Protein AF-A0A2D5TJG3-F1 (afdb_monomer)

Radius of gyration: 12.82 Å; Cα contacts (8 Å, |Δi|>4): 130; chains: 1; bounding box: 39×27×25 Å

Sequence (102 aa):
MFGSLDQTGNAICAGDKDVTISARTGYNAAHNPRSKFWKIQERIIDFTFKPLDGEGHCKQAWEADKYEHFYDAGWSRIPMAVIVLVGCLAIGFLLRVLKPFY

Secondary structure (DSSP, 8-state):
--HHHHHHHHHHTTS-SSS-HHHHHHHHHHH-TT-HHHHHHHHHHHHHHHHHH-S-HHHHHHHHTTTS-----GGGHHHHHHHHHHHHHHHHHHHHHTGGG-

Solvent-accessible surface area (backbone atoms only — not comparable to full-atom values): 5465 Å² total; per-residue (Å²): 107,64,63,71,62,22,8,52,51,17,35,75,26,68,35,44,59,93,41,32,44,44,20,48,28,21,47,44,28,68,76,36,70,84,41,62,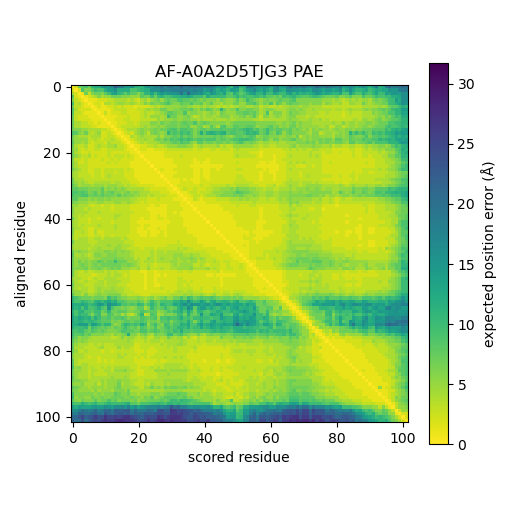66,33,49,51,52,36,52,51,50,23,62,41,41,30,93,78,68,39,82,52,44,22,49,53,40,21,65,75,50,67,87,61,80,79,62,79,44,78,84,30,48,60,65,41,49,50,51,49,51,56,51,36,51,55,50,30,49,47,58,63,68,64,47,80,79,113

Structure (mmCIF, N/CA/C/O backbone):
data_A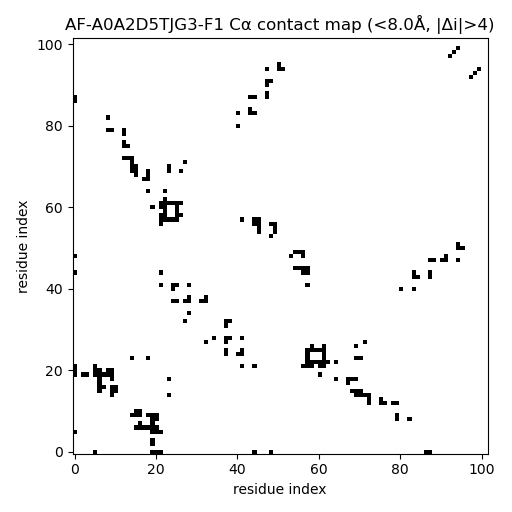F-A0A2D5TJG3-F1
#
_entry.id   AF-A0A2D5TJG3-F1
#
loop_
_atom_site.group_PDB
_atom_site.id
_atom_site.type_symbol
_atom_site.label_atom_id
_atom_site.label_alt_id
_atom_site.label_comp_id
_atom_site.label_asym_id
_atom_site.label_entity_id
_atom_site.label_seq_id
_atom_site.pdbx_PDB_ins_code
_atom_site.Cartn_x
_atom_site.Cartn_y
_atom_site.Cartn_z
_atom_site.occupancy
_atom_site.B_iso_or_equiv
_atom_site.auth_seq_id
_atom_site.auth_comp_id
_atom_site.auth_asym_id
_atom_site.auth_atom_id
_atom_site.pdbx_PDB_model_num
ATOM 1 N N . MET A 1 1 ? -7.582 -2.789 -1.892 1.00 58.94 1 MET A N 1
ATOM 2 C CA . MET A 1 1 ? -8.346 -2.078 -2.960 1.00 58.94 1 MET A CA 1
ATOM 3 C C . MET A 1 1 ? -9.281 -3.092 -3.615 1.00 58.94 1 MET A C 1
ATOM 5 O O . MET A 1 1 ? -9.150 -4.272 -3.323 1.00 58.94 1 MET A O 1
ATOM 9 N N . PHE A 1 2 ? -10.253 -2.695 -4.446 1.00 69.50 2 PHE A N 1
ATOM 10 C CA . PHE A 1 2 ? -11.026 -3.697 -5.201 1.00 69.50 2 PHE A CA 1
ATOM 11 C C . PHE A 1 2 ? -10.059 -4.497 -6.086 1.00 69.50 2 PHE A C 1
ATOM 13 O O . PHE A 1 2 ? -9.333 -3.882 -6.863 1.00 69.50 2 PHE A O 1
ATOM 20 N N . GLY A 1 3 ? -10.017 -5.827 -5.938 1.00 69.44 3 GLY A N 1
ATOM 21 C CA . GLY A 1 3 ? -8.895 -6.671 -6.382 1.00 69.44 3 GLY A CA 1
ATOM 22 C C . GLY A 1 3 ? -8.388 -6.411 -7.806 1.00 69.44 3 GLY A C 1
ATOM 23 O O . GLY A 1 3 ? -7.188 -6.254 -8.002 1.00 69.44 3 GLY A O 1
ATOM 24 N N . SER A 1 4 ? -9.284 -6.240 -8.784 1.00 74.62 4 SER A N 1
ATOM 25 C CA . SER A 1 4 ? -8.907 -5.970 -10.181 1.00 74.62 4 SER A CA 1
ATOM 26 C C . SER A 1 4 ? -8.342 -4.561 -10.419 1.00 74.62 4 SER A C 1
ATOM 28 O O . SER A 1 4 ? -7.414 -4.387 -11.211 1.00 74.62 4 SER A O 1
ATOM 30 N N . LEU A 1 5 ? -8.854 -3.542 -9.719 1.00 76.25 5 LEU A N 1
ATOM 31 C CA . LEU A 1 5 ? -8.296 -2.183 -9.751 1.00 76.25 5 LEU A CA 1
ATOM 32 C C . LEU A 1 5 ? -6.948 -2.123 -9.019 1.00 76.25 5 LEU A C 1
ATOM 34 O O . LEU A 1 5 ? -6.056 -1.389 -9.442 1.00 76.25 5 LEU A O 1
ATOM 38 N N . ASP A 1 6 ? -6.801 -2.911 -7.952 1.00 79.19 6 ASP A N 1
ATOM 39 C CA . ASP A 1 6 ? -5.557 -3.056 -7.189 1.00 79.19 6 ASP A CA 1
ATOM 40 C C . ASP A 1 6 ? -4.435 -3.641 -8.062 1.00 79.19 6 ASP A C 1
ATOM 42 O O . ASP A 1 6 ? -3.352 -3.069 -8.176 1.00 79.19 6 ASP A O 1
ATOM 46 N N . GLN A 1 7 ? -4.728 -4.746 -8.749 1.00 83.56 7 GLN A N 1
ATOM 47 C CA . GLN A 1 7 ? -3.831 -5.415 -9.696 1.00 83.56 7 GLN A CA 1
ATOM 48 C C . GLN A 1 7 ? -3.457 -4.516 -10.879 1.00 83.56 7 GLN A C 1
ATOM 50 O O . GLN A 1 7 ? -2.281 -4.372 -11.219 1.00 83.56 7 GLN A O 1
ATOM 55 N N . THR A 1 8 ? -4.444 -3.826 -11.462 1.00 83.00 8 THR A N 1
ATOM 56 C CA . THR A 1 8 ? -4.207 -2.886 -12.571 1.00 83.00 8 THR A CA 1
ATOM 57 C C . THR A 1 8 ? -3.272 -1.752 -12.145 1.00 83.00 8 THR A C 1
ATOM 59 O O . THR A 1 8 ? -2.331 -1.411 -12.864 1.00 83.00 8 THR A O 1
ATOM 62 N N . GLY A 1 9 ? -3.488 -1.186 -10.954 1.00 80.06 9 GLY A N 1
ATOM 63 C CA . GLY A 1 9 ? -2.605 -0.163 -10.401 1.00 80.06 9 GLY A CA 1
ATOM 64 C C . GLY A 1 9 ? -1.181 -0.677 -10.175 1.00 80.06 9 GLY A C 1
ATOM 65 O O . GLY A 1 9 ? -0.220 0.045 -10.456 1.00 80.06 9 GLY A O 1
ATOM 66 N N . ASN A 1 10 ? -1.030 -1.924 -9.713 1.00 81.69 10 ASN A N 1
ATOM 67 C CA . ASN A 1 10 ? 0.284 -2.523 -9.498 1.00 81.69 10 ASN A CA 1
ATOM 68 C C . ASN A 1 10 ? 1.034 -2.737 -10.818 1.00 81.69 10 ASN A C 1
ATOM 70 O O . ASN A 1 10 ? 2.202 -2.355 -10.910 1.00 81.69 10 ASN A O 1
ATOM 74 N N . ALA A 1 11 ? 0.351 -3.249 -11.847 1.00 83.69 11 ALA A N 1
ATOM 75 C CA . ALA A 1 11 ? 0.909 -3.436 -13.186 1.00 83.69 11 ALA A CA 1
ATOM 76 C C . ALA A 1 11 ? 1.414 -2.112 -13.790 1.00 83.69 11 ALA A C 1
ATOM 78 O O . ALA A 1 11 ? 2.532 -2.042 -14.302 1.00 83.69 11 ALA A O 1
ATOM 79 N N . ILE A 1 12 ? 0.636 -1.028 -13.660 1.00 82.69 12 ILE A N 1
ATOM 80 C CA . ILE A 1 12 ? 1.040 0.319 -14.109 1.00 82.69 12 ILE A CA 1
ATOM 81 C C . ILE A 1 12 ? 2.276 0.814 -13.339 1.00 82.69 12 ILE A C 1
ATOM 83 O O . ILE A 1 12 ? 3.130 1.506 -13.893 1.00 82.69 12 ILE A O 1
ATOM 87 N N . CYS A 1 13 ? 2.415 0.428 -12.070 1.00 82.94 13 CYS A N 1
ATOM 88 C CA . CYS A 1 13 ? 3.548 0.785 -11.216 1.00 82.94 13 CYS A CA 1
ATOM 89 C C . CYS A 1 13 ? 4.702 -0.230 -11.273 1.00 82.94 13 CYS A C 1
ATOM 91 O O . CYS A 1 13 ? 5.394 -0.430 -10.266 1.00 82.94 13 CYS A O 1
ATOM 93 N N . ALA A 1 14 ? 4.931 -0.869 -12.424 1.00 79.69 14 ALA A N 1
ATOM 94 C CA . ALA A 1 14 ? 6.024 -1.826 -12.627 1.00 79.69 14 ALA A CA 1
ATOM 95 C C . ALA A 1 14 ? 6.037 -2.967 -11.586 1.00 79.69 14 ALA A C 1
ATOM 97 O O . ALA A 1 14 ? 7.092 -3.391 -11.112 1.00 79.69 14 ALA A O 1
ATOM 98 N N . GLY A 1 15 ? 4.857 -3.375 -11.130 1.00 77.06 15 GLY A N 1
ATOM 99 C CA . GLY A 1 15 ? 4.649 -4.572 -10.327 1.00 77.06 15 GLY A CA 1
ATOM 100 C C . GLY A 1 15 ? 4.081 -5.702 -11.172 1.00 77.06 15 GLY A C 1
ATOM 101 O O . GLY A 1 15 ? 3.771 -5.518 -12.348 1.00 77.06 15 GLY A O 1
ATOM 102 N N . ASP A 1 16 ? 3.938 -6.868 -10.554 1.00 79.12 16 ASP A N 1
ATOM 103 C CA . ASP A 1 16 ? 3.251 -7.989 -11.180 1.00 79.12 16 ASP A CA 1
ATOM 104 C C . ASP A 1 16 ? 1.747 -7.687 -11.313 1.00 79.12 16 ASP A C 1
ATOM 106 O O . ASP A 1 16 ? 1.132 -7.131 -10.400 1.00 79.12 16 ASP A O 1
ATOM 110 N N . LYS A 1 17 ? 1.163 -8.033 -12.460 1.00 80.88 17 LYS A N 1
ATOM 111 C CA . LYS A 1 17 ? -0.265 -7.845 -12.745 1.00 80.88 17 LYS A CA 1
ATOM 112 C C . LYS A 1 17 ? -1.152 -8.784 -11.928 1.00 80.88 17 LYS A C 1
ATOM 114 O O . LYS A 1 17 ? -2.316 -8.459 -11.727 1.00 80.88 17 LYS A O 1
ATOM 119 N N . ASP A 1 18 ? -0.611 -9.909 -11.470 1.00 81.12 18 ASP A N 1
ATOM 120 C CA . ASP A 1 18 ? -1.357 -10.893 -10.686 1.00 81.12 18 ASP A CA 1
ATOM 121 C C . ASP A 1 18 ? -1.305 -10.544 -9.182 1.00 81.12 18 ASP A C 1
ATOM 123 O O . ASP A 1 18 ? -2.134 -10.993 -8.392 1.00 81.12 18 ASP A O 1
ATOM 127 N N . VAL A 1 19 ? -0.425 -9.605 -8.806 1.00 82.31 19 VAL A N 1
ATOM 128 C CA . VAL A 1 19 ? -0.241 -9.105 -7.440 1.00 82.31 19 VAL A CA 1
ATOM 129 C C . VAL A 1 19 ? -0.943 -7.764 -7.232 1.00 82.31 19 VAL A C 1
ATOM 131 O O . VAL A 1 19 ? -0.793 -6.818 -8.007 1.00 82.31 19 VAL A O 1
ATOM 134 N N . THR A 1 20 ? -1.663 -7.635 -6.122 1.00 89.44 20 THR A N 1
ATOM 135 C CA . THR A 1 20 ? -2.294 -6.373 -5.705 1.00 89.44 20 THR A CA 1
ATOM 136 C C . THR A 1 20 ? -1.270 -5.364 -5.146 1.00 89.44 20 THR A C 1
ATOM 138 O O . THR A 1 20 ? -0.243 -5.745 -4.574 1.00 89.44 20 THR A O 1
ATOM 141 N N . ILE A 1 21 ? -1.537 -4.049 -5.237 1.00 89.50 21 ILE A N 1
ATOM 142 C CA . ILE A 1 21 ? -0.712 -3.029 -4.554 1.00 89.50 21 ILE A CA 1
ATOM 143 C C . ILE A 1 21 ? -0.714 -3.284 -3.044 1.00 89.50 21 ILE A C 1
ATOM 145 O O . ILE A 1 21 ? 0.316 -3.106 -2.390 1.00 89.50 21 ILE A O 1
ATOM 149 N N . SER A 1 22 ? -1.847 -3.705 -2.482 1.00 91.69 22 SER A N 1
ATOM 150 C CA . SER A 1 22 ? -1.982 -4.042 -1.062 1.00 91.69 22 SER A CA 1
ATOM 151 C C . SER A 1 22 ? -1.077 -5.214 -0.649 1.00 91.69 22 SER A C 1
ATOM 153 O O . SER A 1 22 ? -0.309 -5.053 0.304 1.00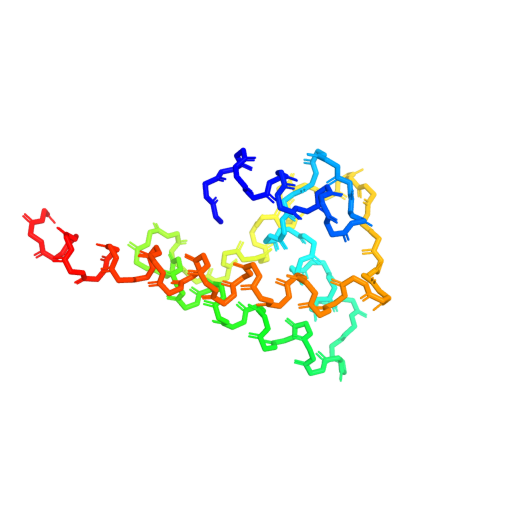 91.69 22 SER A O 1
ATOM 155 N N . ALA A 1 23 ? -1.043 -6.322 -1.400 1.00 90.00 23 ALA A N 1
ATOM 156 C CA . ALA A 1 23 ? -0.124 -7.437 -1.142 1.00 90.00 23 ALA A CA 1
ATOM 157 C C . ALA A 1 23 ? 1.349 -7.029 -1.318 1.00 90.00 23 ALA A C 1
ATOM 159 O O . ALA A 1 23 ? 2.184 -7.293 -0.449 1.00 90.00 23 ALA A O 1
ATOM 160 N N . ARG A 1 24 ? 1.682 -6.287 -2.384 1.00 90.56 24 ARG A N 1
ATOM 161 C CA . ARG A 1 24 ? 3.043 -5.754 -2.587 1.00 90.56 24 ARG A CA 1
ATOM 162 C C . ARG A 1 24 ? 3.479 -4.824 -1.460 1.00 90.56 24 ARG A C 1
ATOM 164 O O . ARG A 1 24 ? 4.644 -4.853 -1.053 1.00 90.56 24 ARG A O 1
ATOM 171 N N . THR A 1 25 ? 2.561 -4.002 -0.959 1.00 92.38 25 THR A N 1
ATOM 172 C CA . THR A 1 25 ? 2.806 -3.097 0.166 1.00 92.38 25 THR A CA 1
ATOM 173 C C . THR A 1 25 ? 3.039 -3.887 1.446 1.00 92.38 25 THR A C 1
ATOM 175 O O . THR A 1 25 ? 4.021 -3.609 2.131 1.00 92.38 25 THR A O 1
ATOM 178 N N . GLY A 1 26 ? 2.213 -4.899 1.729 1.00 92.19 26 GLY A N 1
ATOM 179 C CA . GLY A 1 26 ? 2.373 -5.787 2.884 1.00 92.19 26 GLY A CA 1
ATOM 180 C C . GLY A 1 26 ? 3.710 -6.527 2.874 1.00 92.19 26 GLY A C 1
ATOM 181 O O . GLY A 1 26 ? 4.461 -6.456 3.849 1.00 92.19 26 GLY A O 1
ATOM 182 N N . TYR A 1 27 ? 4.069 -7.138 1.740 1.00 92.06 27 TYR A N 1
ATOM 183 C CA . TYR A 1 27 ? 5.361 -7.805 1.564 1.00 92.06 27 TYR A CA 1
ATOM 184 C C . TYR A 1 27 ? 6.529 -6.856 1.855 1.00 92.06 27 TYR A C 1
ATOM 186 O O . TYR A 1 27 ? 7.407 -7.167 2.663 1.00 92.06 27 TYR A O 1
ATOM 194 N N . ASN A 1 28 ? 6.537 -5.675 1.230 1.00 91.00 28 ASN A N 1
ATOM 195 C CA . ASN A 1 28 ? 7.643 -4.732 1.370 1.00 91.00 28 ASN A CA 1
ATOM 196 C C . ASN A 1 28 ? 7.685 -4.058 2.748 1.00 91.00 28 ASN A C 1
ATOM 198 O O . ASN A 1 28 ? 8.773 -3.776 3.247 1.00 91.00 28 ASN A O 1
ATOM 202 N N . ALA A 1 29 ? 6.541 -3.806 3.383 1.00 92.38 29 ALA A N 1
ATOM 203 C CA . ALA A 1 29 ? 6.481 -3.278 4.743 1.00 92.38 29 ALA A CA 1
ATOM 204 C C . ALA A 1 29 ? 7.017 -4.285 5.775 1.00 92.38 29 ALA A C 1
ATOM 206 O O . ALA A 1 29 ? 7.666 -3.872 6.742 1.00 92.38 29 ALA A O 1
ATOM 207 N N . ALA A 1 30 ? 6.795 -5.585 5.547 1.00 91.00 30 ALA A N 1
ATOM 208 C CA . ALA A 1 30 ? 7.313 -6.665 6.382 1.00 91.00 30 ALA A CA 1
ATOM 209 C C . ALA A 1 30 ? 8.813 -6.934 6.151 1.00 91.00 30 ALA A C 1
ATOM 211 O O . ALA A 1 30 ? 9.571 -7.024 7.115 1.00 91.00 30 ALA A O 1
ATOM 212 N N . HIS A 1 31 ? 9.258 -7.014 4.892 1.00 89.19 31 HIS A N 1
ATOM 213 C CA . HIS A 1 31 ? 10.646 -7.359 4.543 1.00 89.19 31 HIS A CA 1
ATOM 214 C C . HIS A 1 31 ? 11.611 -6.171 4.601 1.00 89.19 31 HIS A C 1
ATOM 216 O O . HIS A 1 31 ? 12.804 -6.352 4.834 1.00 89.19 31 HIS A O 1
ATOM 222 N N . ASN A 1 32 ? 11.107 -4.944 4.442 1.00 88.25 32 ASN A N 1
ATOM 223 C CA . ASN A 1 32 ? 11.888 -3.714 4.554 1.00 88.25 32 ASN A CA 1
ATOM 224 C C . ASN A 1 32 ? 11.339 -2.822 5.682 1.00 88.25 32 ASN A C 1
ATOM 226 O O . ASN A 1 32 ? 10.908 -1.695 5.417 1.00 88.25 32 ASN A O 1
ATOM 230 N N . PRO A 1 33 ? 11.397 -3.251 6.960 1.00 84.56 33 PRO A N 1
ATOM 231 C CA . PRO A 1 33 ? 10.743 -2.550 8.074 1.00 84.56 33 PRO A CA 1
ATOM 232 C C . PRO A 1 33 ? 11.302 -1.140 8.330 1.00 84.56 33 PRO A C 1
ATOM 234 O O . PRO A 1 33 ? 10.645 -0.307 8.953 1.00 84.56 33 PRO A O 1
ATOM 237 N N . ARG A 1 34 ? 12.510 -0.842 7.829 1.00 89.88 34 ARG A N 1
ATOM 238 C CA . ARG A 1 34 ? 13.128 0.496 7.892 1.00 89.88 34 ARG A CA 1
ATOM 239 C C . ARG A 1 34 ? 12.611 1.453 6.811 1.00 89.88 34 ARG A C 1
ATOM 241 O O . ARG A 1 34 ? 12.850 2.658 6.902 1.00 89.88 34 ARG A O 1
ATOM 248 N N . SER A 1 35 ? 11.915 0.951 5.790 1.00 90.25 35 SER A N 1
ATOM 249 C CA . SER A 1 35 ? 11.368 1.778 4.718 1.00 90.25 35 SER A CA 1
ATOM 250 C C . SER A 1 35 ? 10.128 2.523 5.199 1.00 90.25 35 SER A C 1
ATOM 252 O O . SER A 1 35 ? 9.021 1.984 5.252 1.00 90.25 35 SER A O 1
ATOM 254 N N . LYS A 1 36 ? 10.308 3.810 5.509 1.00 92.25 36 LYS A N 1
ATOM 255 C CA . LYS A 1 36 ? 9.198 4.702 5.875 1.00 92.25 36 LYS A CA 1
ATOM 256 C C . LYS A 1 36 ? 8.134 4.763 4.783 1.00 92.25 36 LYS A C 1
ATOM 258 O O . LYS A 1 36 ? 6.958 4.829 5.108 1.00 92.25 36 LYS A O 1
ATOM 263 N N . PHE A 1 37 ? 8.542 4.699 3.515 1.00 91.56 37 PHE A N 1
ATOM 264 C CA . PHE A 1 37 ? 7.630 4.692 2.376 1.00 91.56 37 PHE A CA 1
ATOM 265 C C . PHE A 1 37 ? 6.611 3.553 2.491 1.00 91.56 37 PHE A C 1
ATOM 267 O O . PHE A 1 37 ? 5.415 3.811 2.578 1.00 91.56 37 PHE A O 1
ATOM 274 N N . TRP A 1 38 ? 7.081 2.308 2.595 1.00 92.19 38 TRP A N 1
ATOM 275 C CA . TRP A 1 38 ? 6.201 1.140 2.647 1.00 92.19 38 TRP A CA 1
ATOM 276 C C . TRP A 1 38 ? 5.320 1.136 3.898 1.00 92.19 38 TRP A C 1
ATOM 278 O O . TRP A 1 38 ? 4.131 0.861 3.795 1.00 92.19 38 TRP A O 1
ATOM 288 N N . LYS A 1 39 ? 5.855 1.550 5.056 1.00 94.50 39 LYS A N 1
ATOM 289 C CA . LYS A 1 39 ? 5.067 1.671 6.297 1.00 94.50 39 LYS A CA 1
ATOM 290 C C . LYS A 1 39 ? 4.002 2.770 6.235 1.00 94.50 39 LYS A C 1
ATOM 292 O O . LYS A 1 39 ? 2.948 2.621 6.846 1.00 94.50 39 LYS A O 1
ATOM 297 N N . ILE A 1 40 ? 4.264 3.882 5.545 1.00 94.81 40 ILE A N 1
ATOM 298 C CA . ILE A 1 40 ? 3.269 4.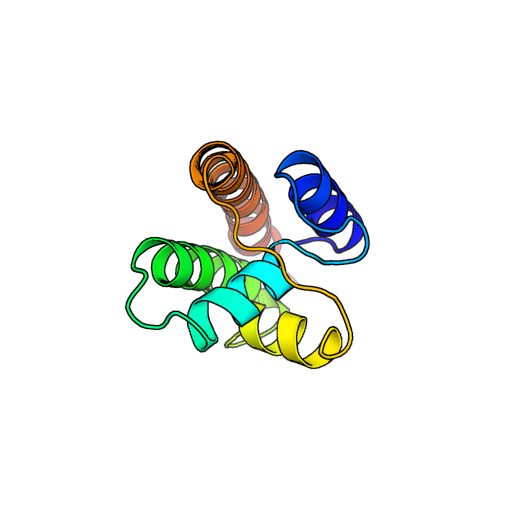948 5.354 1.00 94.81 40 ILE A CA 1
ATOM 299 C C . ILE A 1 40 ? 2.150 4.449 4.440 1.00 94.81 40 ILE A C 1
ATOM 301 O O . ILE A 1 40 ? 0.983 4.572 4.802 1.00 94.81 40 ILE A O 1
ATOM 305 N N . GLN A 1 41 ? 2.503 3.835 3.310 1.00 93.88 41 GLN A N 1
ATOM 306 C CA . GLN A 1 41 ? 1.530 3.275 2.372 1.00 93.88 41 GLN A CA 1
ATOM 307 C C . GLN A 1 41 ? 0.667 2.193 3.034 1.00 93.88 41 GLN A C 1
ATOM 309 O O . GLN A 1 41 ? -0.555 2.254 2.937 1.00 93.88 41 GLN A O 1
ATOM 314 N N . GLU A 1 42 ? 1.290 1.273 3.778 1.00 94.81 42 GLU A N 1
ATOM 315 C CA . GLU A 1 42 ? 0.606 0.228 4.552 1.00 94.81 42 GLU A CA 1
ATOM 316 C C . GLU A 1 42 ? -0.424 0.838 5.506 1.00 94.81 42 GLU A C 1
ATOM 318 O O . GLU A 1 42 ? -1.590 0.463 5.476 1.00 94.81 42 GLU A O 1
ATOM 323 N N . ARG A 1 43 ? -0.037 1.853 6.291 1.00 94.69 43 ARG A N 1
ATOM 324 C CA . ARG A 1 43 ? -0.956 2.528 7.223 1.00 94.69 43 ARG A CA 1
ATOM 325 C C . ARG A 1 43 ? -2.125 3.210 6.522 1.00 94.69 43 ARG A C 1
ATOM 327 O O . ARG A 1 43 ? -3.234 3.173 7.048 1.00 94.69 43 ARG A O 1
ATOM 334 N N . ILE A 1 44 ? -1.888 3.858 5.381 1.00 94.44 44 ILE A N 1
ATOM 335 C CA . ILE A 1 44 ? -2.943 4.536 4.614 1.00 94.44 44 ILE A CA 1
ATOM 336 C C . ILE A 1 44 ? -3.956 3.511 4.101 1.00 94.44 44 ILE A C 1
ATOM 338 O O . ILE A 1 44 ? -5.163 3.699 4.273 1.00 94.44 44 ILE A O 1
ATOM 342 N N . ILE A 1 45 ? -3.471 2.423 3.502 1.00 93.88 45 ILE A N 1
ATOM 343 C CA . ILE A 1 45 ? -4.325 1.370 2.950 1.00 93.88 45 ILE A CA 1
ATOM 344 C C . ILE A 1 45 ? -5.073 0.663 4.088 1.00 93.88 45 ILE A C 1
ATOM 346 O O . ILE A 1 45 ? -6.300 0.592 4.051 1.00 93.88 45 ILE A O 1
ATOM 350 N N . ASP A 1 46 ? -4.376 0.238 5.142 1.00 94.38 46 ASP A N 1
ATOM 351 C CA . ASP A 1 46 ? -4.990 -0.442 6.286 1.00 94.38 46 ASP A CA 1
ATOM 352 C C . ASP A 1 46 ? -6.041 0.440 6.968 1.00 94.38 46 ASP A C 1
ATOM 354 O O . ASP A 1 46 ? -7.137 -0.027 7.267 1.00 94.38 46 ASP A O 1
ATOM 358 N N . PHE A 1 47 ? -5.771 1.736 7.163 1.00 92.75 47 PHE A N 1
ATOM 359 C CA . PHE A 1 47 ? -6.770 2.664 7.701 1.00 92.75 47 PHE A CA 1
ATOM 360 C C . PHE A 1 47 ? -7.995 2.768 6.790 1.00 92.75 47 PHE A C 1
ATOM 362 O O . PHE A 1 47 ? -9.130 2.816 7.272 1.00 92.75 47 PHE A O 1
ATOM 369 N N . THR A 1 48 ? -7.780 2.815 5.478 1.00 91.56 48 THR A N 1
ATOM 370 C CA . THR A 1 48 ? -8.856 2.937 4.493 1.00 91.56 48 THR A CA 1
ATOM 371 C C . THR A 1 48 ? -9.792 1.739 4.561 1.00 91.56 48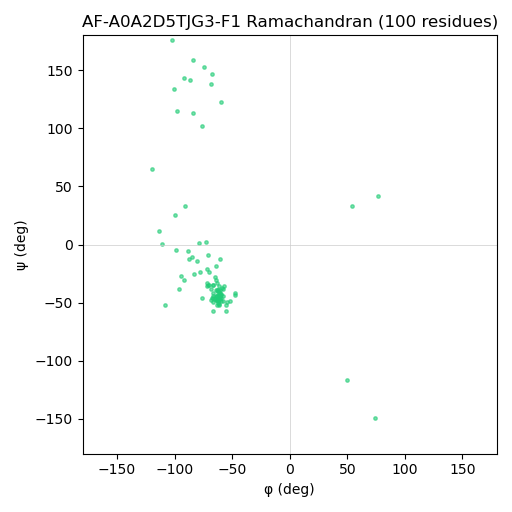 THR A C 1
ATOM 373 O O . THR A 1 48 ? -11.002 1.944 4.678 1.00 91.56 48 THR A O 1
ATOM 376 N N . PHE A 1 49 ? -9.232 0.526 4.561 1.00 90.50 49 PHE A N 1
ATOM 377 C CA . PHE A 1 49 ? -9.972 -0.738 4.524 1.00 90.50 49 PHE A CA 1
ATOM 378 C C . PHE A 1 49 ? -10.371 -1.279 5.902 1.00 90.50 49 PHE A C 1
ATOM 380 O O . PHE A 1 49 ? -11.171 -2.209 5.963 1.00 90.50 49 PHE A O 1
ATOM 387 N N . LYS A 1 50 ? -9.932 -0.659 7.007 1.00 90.88 50 LYS A N 1
ATOM 388 C CA . LYS A 1 50 ? -10.303 -1.066 8.376 1.00 90.88 50 LYS A CA 1
ATOM 389 C C . LYS A 1 50 ? -11.807 -1.315 8.599 1.00 90.88 50 LYS A C 1
ATOM 391 O O . LYS A 1 50 ? -12.136 -2.306 9.245 1.00 90.88 50 LYS A O 1
ATOM 396 N N . PRO A 1 51 ? -12.740 -0.492 8.074 1.00 87.38 51 PRO A N 1
ATOM 397 C CA . PRO A 1 51 ? -14.182 -0.737 8.219 1.00 87.38 51 PRO A CA 1
ATOM 398 C C . PRO A 1 51 ? -14.734 -1.922 7.402 1.00 87.38 51 PRO A C 1
ATOM 400 O O . PRO A 1 51 ? -15.920 -2.239 7.505 1.00 87.38 51 PRO A O 1
ATOM 403 N N . LEU A 1 52 ? -13.934 -2.511 6.512 1.00 86.06 52 LEU A N 1
ATOM 404 C CA . LEU A 1 52 ? -14.322 -3.639 5.666 1.00 86.06 52 LEU A CA 1
ATOM 405 C C . LEU A 1 52 ? -13.626 -4.928 6.110 1.00 86.06 52 LEU A C 1
ATOM 407 O O . LEU A 1 52 ? -14.314 -5.908 6.368 1.00 86.06 52 LEU A O 1
ATOM 411 N N . ASP A 1 53 ? -12.301 -4.891 6.250 1.00 86.19 53 ASP A N 1
ATOM 412 C CA . ASP A 1 53 ? -11.465 -6.091 6.409 1.00 86.19 53 ASP A CA 1
ATOM 413 C C . ASP A 1 53 ? -10.852 -6.228 7.815 1.00 86.19 53 ASP A C 1
ATOM 415 O O . ASP A 1 53 ? -10.107 -7.167 8.098 1.00 86.19 53 ASP A O 1
ATOM 419 N N . GLY A 1 54 ? -11.142 -5.288 8.722 1.00 87.00 54 GLY A N 1
ATOM 420 C CA . GLY A 1 54 ? -10.522 -5.246 10.044 1.00 87.00 54 GLY A CA 1
ATOM 421 C C . GLY A 1 54 ? -9.066 -4.771 9.994 1.00 87.00 54 GLY A C 1
ATOM 422 O O . GLY A 1 54 ? -8.697 -3.918 9.190 1.00 87.00 54 GLY A O 1
ATOM 423 N N . GLU A 1 55 ? -8.227 -5.248 10.911 1.00 90.19 55 GLU A N 1
ATOM 424 C CA . GLU A 1 55 ? -6.837 -4.785 11.008 1.00 90.19 55 GLU A CA 1
ATOM 425 C C . GLU A 1 55 ? -5.883 -5.561 10.089 1.00 90.19 55 GLU A C 1
ATOM 427 O O . GLU A 1 55 ? -5.967 -6.782 9.969 1.00 90.19 55 GLU A O 1
ATOM 432 N N . GLY A 1 56 ? -4.919 -4.853 9.489 1.00 90.62 56 GLY A N 1
ATOM 433 C CA . GLY A 1 56 ? -3.824 -5.467 8.734 1.00 90.62 56 GLY A CA 1
ATOM 434 C C . GLY A 1 56 ? -4.200 -5.962 7.336 1.00 90.62 56 GLY A C 1
ATOM 435 O O . GLY A 1 56 ? 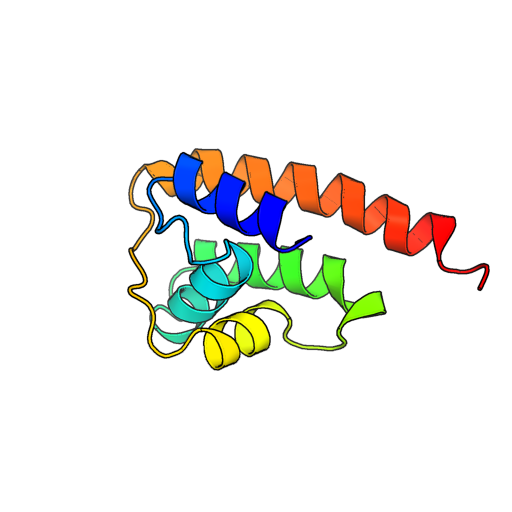-3.740 -7.028 6.935 1.00 90.62 56 GLY A O 1
ATOM 436 N N . HIS A 1 57 ? -4.999 -5.197 6.588 1.00 92.62 57 HIS A N 1
ATOM 437 C CA . HIS A 1 57 ? -5.418 -5.526 5.219 1.00 92.62 57 HIS A CA 1
ATOM 438 C C . HIS A 1 57 ? -4.233 -5.862 4.297 1.00 92.62 57 HIS A C 1
ATOM 440 O O . HIS A 1 57 ? -4.239 -6.897 3.634 1.00 92.62 57 HIS A O 1
ATOM 446 N N . CYS A 1 58 ? -3.179 -5.038 4.287 1.00 91.75 58 CYS A N 1
ATOM 447 C CA . CYS A 1 58 ? -2.000 -5.272 3.445 1.00 91.75 58 CYS A CA 1
ATOM 448 C C . CYS A 1 58 ? -1.277 -6.576 3.800 1.00 91.75 58 CYS A C 1
ATOM 450 O O . CYS A 1 58 ? -0.802 -7.291 2.918 1.00 91.75 58 CYS A O 1
ATOM 452 N N . LYS A 1 59 ? -1.191 -6.889 5.098 1.00 92.25 59 LYS A N 1
ATOM 453 C CA . LYS A 1 59 ? -0.549 -8.115 5.576 1.00 92.25 59 LYS A CA 1
ATOM 454 C C . LYS A 1 59 ? -1.358 -9.348 5.171 1.00 92.25 59 LYS A C 1
ATOM 456 O O . LYS A 1 59 ? -0.775 -10.296 4.660 1.00 92.25 59 LYS A O 1
ATOM 461 N N . GLN A 1 60 ? -2.676 -9.312 5.357 1.00 91.25 60 GLN A N 1
ATOM 462 C CA . GLN A 1 60 ? -3.569 -10.399 4.949 1.00 91.25 60 GLN A CA 1
ATOM 463 C C . GLN A 1 60 ? -3.504 -10.635 3.434 1.00 91.25 60 GLN A C 1
ATOM 465 O O . GLN A 1 60 ? -3.395 -11.778 2.998 1.00 91.25 60 GLN A O 1
ATOM 470 N N . ALA A 1 61 ? -3.497 -9.558 2.639 1.00 89.75 61 ALA A N 1
ATOM 471 C CA . ALA A 1 61 ? -3.351 -9.637 1.187 1.00 89.75 61 ALA A CA 1
ATOM 472 C C . ALA A 1 61 ? -2.022 -10.297 0.785 1.00 89.75 61 ALA A C 1
ATOM 474 O O . ALA A 1 61 ? -1.993 -11.180 -0.064 1.00 89.75 61 ALA A O 1
ATOM 475 N N . TRP A 1 62 ? -0.920 -9.930 1.444 1.00 90.69 62 TRP A N 1
ATOM 476 C CA . TRP A 1 62 ? 0.365 -10.585 1.209 1.00 90.69 62 TRP A CA 1
ATOM 477 C C . TRP A 1 62 ? 0.351 -12.075 1.595 1.00 90.69 62 TRP A C 1
ATOM 479 O O . TRP A 1 62 ? 0.849 -12.908 0.841 1.00 90.69 62 TRP A O 1
ATOM 489 N N . GLU A 1 63 ? -0.220 -12.435 2.746 1.00 89.06 63 GLU A N 1
ATOM 490 C CA . GLU A 1 63 ? -0.298 -13.835 3.185 1.00 89.06 63 GLU A CA 1
ATOM 491 C C . GLU A 1 63 ? -1.168 -14.697 2.252 1.00 89.06 63 GLU A C 1
ATOM 493 O O . GLU A 1 63 ? -0.875 -15.885 2.076 1.00 89.06 63 GLU A O 1
ATOM 498 N N . ALA A 1 64 ? -2.189 -14.104 1.625 1.00 85.44 64 ALA A N 1
ATOM 499 C CA . ALA A 1 64 ? -3.012 -14.750 0.603 1.00 85.44 64 ALA A CA 1
ATOM 500 C C . ALA A 1 64 ? -2.230 -15.015 -0.698 1.00 85.44 64 ALA A C 1
ATOM 502 O O . ALA A 1 64 ? -2.353 -16.098 -1.267 1.00 85.44 64 ALA A O 1
ATOM 503 N N . ASP A 1 65 ? -1.354 -14.087 -1.093 1.00 81.44 65 ASP A N 1
ATOM 504 C CA . ASP A 1 65 ? -0.559 -14.141 -2.330 1.00 81.44 65 ASP A CA 1
ATOM 505 C C . ASP A 1 65 ? 0.890 -14.625 -2.092 1.00 81.44 65 ASP A C 1
ATOM 507 O O . ASP A 1 65 ? 1.810 -14.306 -2.845 1.00 81.44 65 ASP A O 1
ATOM 511 N N . LYS A 1 66 ? 1.147 -15.398 -1.028 1.00 71.38 66 LYS A N 1
ATOM 512 C CA . LYS A 1 66 ? 2.513 -15.710 -0.545 1.00 71.38 66 LYS A CA 1
ATOM 513 C C . LYS A 1 66 ? 3.434 -16.452 -1.530 1.00 71.38 66 LYS A C 1
ATOM 515 O O . LYS A 1 66 ? 4.622 -16.592 -1.240 1.00 71.38 66 LYS A O 1
ATOM 520 N N . TYR A 1 67 ? 2.895 -16.979 -2.627 1.00 71.00 67 TYR A N 1
ATOM 521 C CA . TYR A 1 67 ? 3.644 -17.703 -3.659 1.00 71.00 67 TYR A CA 1
ATOM 522 C C . TYR A 1 67 ? 3.991 -16.838 -4.879 1.00 71.00 67 TYR A C 1
ATOM 524 O O . TYR A 1 67 ? 4.703 -17.313 -5.761 1.00 71.00 67 TYR A O 1
ATOM 532 N N . GLU A 1 68 ? 3.520 -15.591 -4.921 1.00 74.56 68 GLU A N 1
ATOM 533 C CA . GLU A 1 68 ? 3.747 -14.674 -6.036 1.00 74.56 68 GLU A CA 1
ATOM 534 C C . GLU A 1 68 ? 5.093 -13.936 -5.941 1.00 74.56 68 GLU A C 1
ATOM 536 O O . GLU A 1 68 ? 5.694 -13.788 -4.869 1.00 74.56 68 GLU A O 1
ATOM 541 N N . HIS A 1 69 ? 5.581 -13.441 -7.081 1.00 73.94 69 HIS A N 1
ATOM 542 C CA . HIS A 1 69 ? 6.825 -12.675 -7.147 1.00 73.94 69 HIS A CA 1
ATOM 543 C C . HIS A 1 69 ? 6.599 -11.190 -6.819 1.00 73.94 69 HIS A C 1
ATOM 545 O O . HIS A 1 69 ? 5.999 -10.428 -7.575 1.00 73.94 69 HIS A O 1
ATOM 551 N N . PHE A 1 70 ? 7.157 -10.740 -5.692 1.00 75.12 70 PHE A N 1
ATOM 552 C CA . PHE A 1 70 ? 7.047 -9.351 -5.244 1.00 75.12 70 PHE A CA 1
ATOM 553 C C . PHE A 1 70 ? 8.287 -8.524 -5.611 1.00 75.12 70 PHE A C 1
ATOM 555 O O . PHE A 1 70 ? 9.379 -8.733 -5.082 1.00 75.12 70 PHE A O 1
ATOM 562 N N . TYR A 1 71 ? 8.105 -7.526 -6.477 1.00 71.44 71 TYR A N 1
ATOM 563 C CA . TYR A 1 71 ? 9.164 -6.604 -6.905 1.00 71.44 71 TYR A CA 1
ATOM 564 C C . TYR A 1 71 ? 9.218 -5.339 -6.030 1.00 71.44 71 TYR A C 1
ATOM 566 O O . TYR A 1 71 ? 8.176 -4.787 -5.660 1.00 71.44 71 TYR A O 1
ATOM 574 N N . ASP A 1 72 ? 10.412 -4.801 -5.748 1.00 69.06 72 ASP A N 1
ATOM 575 C CA . ASP A 1 72 ? 10.535 -3.429 -5.222 1.00 69.06 72 ASP A CA 1
ATOM 576 C C . ASP A 1 72 ? 10.101 -2.431 -6.310 1.00 69.06 72 ASP A C 1
ATOM 578 O O . ASP A 1 72 ? 10.245 -2.679 -7.505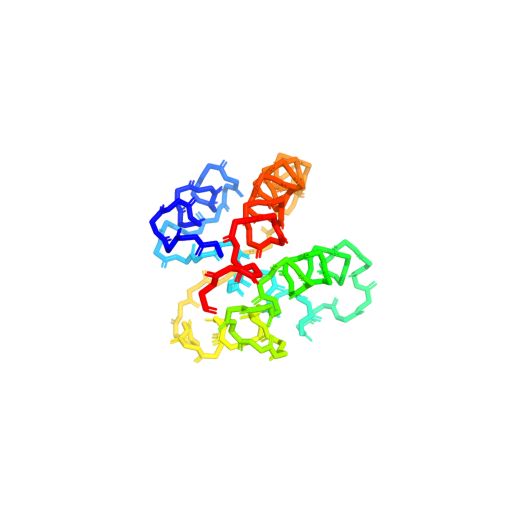 1.00 69.06 72 ASP A O 1
ATOM 582 N N . ALA A 1 73 ? 9.511 -1.314 -5.904 1.00 66.56 73 ALA A N 1
ATOM 583 C CA . ALA A 1 73 ? 8.986 -0.295 -6.805 1.00 66.56 73 ALA A CA 1
ATOM 584 C C . ALA A 1 73 ? 10.078 0.610 -7.394 1.00 66.56 73 ALA A C 1
ATOM 586 O O . ALA A 1 73 ? 9.885 1.174 -8.463 1.00 66.56 73 ALA A O 1
ATOM 587 N N . GLY A 1 74 ? 11.247 0.757 -6.760 1.00 78.75 74 GLY A N 1
ATOM 588 C CA . GLY A 1 74 ? 12.309 1.624 -7.296 1.00 78.75 74 GLY A CA 1
ATOM 589 C C . GLY A 1 74 ? 11.782 3.022 -7.677 1.00 78.75 74 GLY A C 1
ATOM 590 O O . GLY A 1 74 ? 11.280 3.749 -6.819 1.00 78.75 74 GLY A O 1
ATOM 591 N N . TRP A 1 75 ? 11.841 3.377 -8.967 1.00 76.44 75 TRP A N 1
ATOM 592 C CA . TRP A 1 75 ? 11.322 4.645 -9.511 1.00 76.44 75 TRP A CA 1
ATOM 593 C C . TRP A 1 75 ? 9.785 4.734 -9.565 1.00 76.44 75 TRP A C 1
ATOM 595 O O . TRP A 1 75 ? 9.238 5.837 -9.557 1.00 76.44 75 TRP A O 1
ATOM 605 N N . SER A 1 76 ? 9.061 3.610 -9.551 1.00 82.00 76 SER A N 1
ATOM 606 C CA . SER A 1 76 ? 7.590 3.589 -9.571 1.00 82.00 76 SER A CA 1
ATOM 607 C C . SER A 1 76 ? 6.945 3.875 -8.208 1.00 82.00 76 SER A C 1
ATOM 609 O O . SER A 1 76 ? 5.721 3.942 -8.099 1.00 82.00 76 SER A O 1
ATOM 611 N N . ARG A 1 77 ? 7.746 4.136 -7.164 1.00 85.00 77 ARG A N 1
ATOM 612 C CA . ARG A 1 77 ? 7.250 4.527 -5.832 1.00 85.00 77 ARG A CA 1
ATOM 613 C C . ARG A 1 77 ? 6.396 5.795 -5.868 1.00 85.00 77 ARG A C 1
ATOM 615 O O . ARG A 1 77 ? 5.402 5.874 -5.154 1.00 85.00 77 ARG A O 1
ATOM 622 N N . ILE A 1 78 ? 6.764 6.772 -6.699 1.00 86.25 78 ILE A N 1
ATOM 623 C CA . ILE A 1 78 ? 6.031 8.042 -6.828 1.00 86.25 78 ILE A CA 1
ATOM 624 C C . ILE A 1 78 ? 4.637 7.827 -7.445 1.00 86.25 78 ILE A C 1
ATOM 626 O O . ILE A 1 78 ? 3.658 8.167 -6.779 1.00 86.25 78 ILE A O 1
ATOM 630 N N . PRO A 1 79 ? 4.491 7.246 -8.655 1.00 87.38 79 PRO A N 1
ATOM 631 C CA . PRO A 1 79 ? 3.165 7.006 -9.226 1.00 87.38 79 PRO A CA 1
ATOM 632 C C . PRO A 1 79 ? 2.324 6.061 -8.360 1.00 87.38 79 PRO A C 1
ATOM 634 O O . PRO A 1 79 ? 1.131 6.302 -8.180 1.00 87.38 79 PRO A O 1
ATOM 637 N N . MET A 1 80 ? 2.943 5.059 -7.728 1.00 88.69 80 MET A N 1
ATOM 638 C CA . MET A 1 80 ? 2.252 4.183 -6.783 1.00 88.69 80 MET A CA 1
ATOM 639 C C . MET A 1 80 ? 1.699 4.958 -5.581 1.00 88.69 80 MET A C 1
ATOM 641 O O . MET A 1 80 ? 0.555 4.742 -5.185 1.00 88.69 80 MET A O 1
ATOM 645 N N . ALA A 1 81 ? 2.477 5.883 -5.011 1.00 89.81 81 ALA A N 1
ATOM 646 C CA . ALA A 1 81 ? 2.011 6.716 -3.907 1.00 89.81 81 ALA A CA 1
ATOM 647 C C . ALA A 1 81 ? 0.799 7.561 -4.290 1.00 89.81 81 ALA A C 1
ATOM 649 O O . ALA A 1 81 ? -0.151 7.641 -3.516 1.00 89.81 81 ALA A O 1
ATOM 650 N N . VAL A 1 82 ? 0.807 8.137 -5.494 1.00 89.69 82 VAL A N 1
ATOM 651 C CA . VAL A 1 82 ? -0.316 8.926 -6.014 1.00 89.69 82 VAL A CA 1
ATOM 652 C C . VAL A 1 82 ? -1.564 8.059 -6.177 1.00 89.69 82 VAL A C 1
ATOM 654 O O . VAL A 1 82 ? -2.626 8.442 -5.689 1.00 89.69 82 VAL A O 1
ATOM 657 N N . ILE A 1 83 ? -1.446 6.878 -6.796 1.00 90.25 83 ILE A N 1
ATOM 658 C CA . ILE A 1 83 ? -2.578 5.953 -6.984 1.00 90.25 83 ILE A CA 1
ATOM 659 C C . ILE A 1 83 ? -3.156 5.520 -5.639 1.00 90.25 83 ILE A C 1
ATOM 661 O O . ILE A 1 83 ? -4.370 5.584 -5.447 1.00 90.25 83 ILE A O 1
ATOM 665 N N . VAL A 1 84 ? -2.299 5.122 -4.695 1.00 91.81 84 VAL A N 1
ATOM 666 C CA . VAL A 1 84 ? -2.738 4.724 -3.354 1.00 91.81 84 VAL A CA 1
ATOM 667 C C . VAL A 1 84 ? -3.422 5.886 -2.655 1.00 91.81 84 VAL A C 1
ATOM 669 O O . VAL A 1 84 ? -4.506 5.688 -2.123 1.00 91.81 84 VAL A O 1
ATOM 672 N N . LEU A 1 85 ? -2.844 7.088 -2.670 1.00 92.25 85 LEU A N 1
ATOM 673 C CA . LEU A 1 85 ? -3.424 8.244 -1.994 1.00 92.25 85 LEU A CA 1
ATOM 674 C C . LEU A 1 85 ? -4.799 8.595 -2.578 1.00 92.25 85 LEU A C 1
ATOM 676 O O . LEU A 1 85 ? -5.774 8.678 -1.836 1.00 92.25 85 LEU A O 1
ATOM 680 N N . VAL A 1 86 ? -4.897 8.757 -3.899 1.00 90.50 86 VAL A N 1
ATOM 681 C CA . VAL A 1 86 ? -6.148 9.133 -4.577 1.00 90.50 86 VAL A CA 1
ATOM 682 C C . VAL A 1 86 ? -7.202 8.034 -4.424 1.00 90.50 86 VAL A C 1
ATOM 684 O O . VAL A 1 86 ? -8.338 8.316 -4.040 1.00 90.50 86 VAL A O 1
ATOM 687 N N . GLY A 1 87 ? -6.820 6.777 -4.659 1.00 89.38 87 GLY A N 1
ATOM 688 C CA . GLY A 1 87 ? -7.709 5.626 -4.521 1.00 89.38 87 GLY A CA 1
ATOM 689 C C . GLY A 1 87 ? -8.199 5.441 -3.086 1.00 89.38 87 GLY A C 1
ATOM 690 O O . GLY A 1 87 ? -9.393 5.250 -2.862 1.00 89.38 87 GLY A O 1
ATOM 691 N N . CYS A 1 88 ? -7.308 5.560 -2.099 1.00 91.12 88 CYS A N 1
ATOM 692 C CA . CYS A 1 88 ? -7.662 5.431 -0.688 1.00 91.12 88 CYS A CA 1
ATOM 693 C C . CYS A 1 88 ? -8.508 6.598 -0.179 1.00 91.12 88 CYS A C 1
ATOM 695 O O . CYS A 1 88 ? -9.400 6.375 0.633 1.00 91.12 88 CYS A O 1
ATOM 697 N N . LEU A 1 89 ? -8.290 7.824 -0.664 1.00 90.31 89 LEU A N 1
ATOM 698 C CA . LEU A 1 89 ? -9.161 8.955 -0.338 1.00 90.31 89 LEU A CA 1
ATOM 699 C C . LEU A 1 89 ? -10.581 8.729 -0.865 1.00 90.31 89 LEU A C 1
ATOM 701 O O . LEU A 1 89 ? -11.538 8.866 -0.104 1.00 90.31 89 LEU A O 1
ATOM 705 N N . ALA A 1 90 ? -10.721 8.323 -2.131 1.00 89.25 90 ALA A N 1
ATOM 706 C CA . ALA A 1 90 ? -12.025 8.050 -2.730 1.00 89.25 90 ALA A CA 1
ATOM 707 C C . ALA A 1 90 ? -12.747 6.891 -2.022 1.00 89.25 90 ALA A C 1
ATOM 709 O O . ALA A 1 90 ? -13.880 7.043 -1.569 1.00 89.25 90 ALA A O 1
ATOM 710 N N . ILE A 1 91 ? -12.078 5.745 -1.861 1.00 87.88 91 ILE A N 1
ATOM 711 C CA . ILE A 1 91 ? -12.662 4.564 -1.208 1.00 87.88 91 ILE A CA 1
ATOM 712 C C . ILE A 1 91 ? -12.922 4.835 0.276 1.00 87.88 91 ILE A C 1
ATOM 714 O O . ILE A 1 91 ? -13.976 4.477 0.792 1.00 87.88 91 ILE A O 1
ATOM 718 N N . GLY A 1 92 ? -11.995 5.496 0.967 1.00 87.50 92 GLY A N 1
ATOM 719 C CA . GLY A 1 92 ? -12.120 5.825 2.383 1.00 87.50 92 GLY A CA 1
ATOM 720 C C . GLY A 1 92 ? -13.284 6.769 2.660 1.00 87.50 92 GLY A C 1
ATOM 721 O O . GLY A 1 92 ? -13.990 6.562 3.649 1.00 87.50 92 GLY A O 1
ATOM 722 N N . PHE A 1 93 ? -13.515 7.747 1.777 1.00 88.19 93 PHE A N 1
ATOM 723 C CA . PHE A 1 93 ? -14.702 8.600 1.804 1.00 88.19 93 PHE A CA 1
ATOM 724 C C . PHE A 1 93 ? -15.975 7.771 1.614 1.00 88.19 93 PHE A C 1
ATOM 726 O O . PHE A 1 93 ? -16.865 7.833 2.459 1.00 88.19 93 PHE A O 1
ATOM 733 N N . LEU A 1 94 ? -16.040 6.926 0.579 1.00 87.00 94 LEU A N 1
ATOM 734 C CA . LEU A 1 94 ? -17.204 6.066 0.327 1.00 87.00 94 LEU A CA 1
ATOM 735 C C . LEU A 1 94 ? -17.505 5.147 1.522 1.00 87.00 94 LEU A C 1
ATOM 737 O O . LEU A 1 94 ? -18.635 5.110 2.002 1.00 87.00 94 LEU A O 1
ATOM 741 N N . LEU A 1 95 ? -16.497 4.457 2.059 1.00 85.44 95 LEU A N 1
ATOM 742 C CA . LEU A 1 95 ? -16.657 3.539 3.191 1.00 85.44 95 LEU A CA 1
ATOM 743 C C . LEU A 1 95 ? -17.077 4.244 4.487 1.00 85.44 95 LEU A C 1
ATOM 745 O O . LEU A 1 95 ? -17.715 3.619 5.325 1.00 85.44 95 LEU A O 1
ATOM 749 N N . ARG A 1 96 ? -16.725 5.518 4.682 1.00 83.19 96 ARG A N 1
ATOM 750 C CA . ARG A 1 96 ? -17.057 6.264 5.911 1.00 83.19 96 ARG A CA 1
ATOM 751 C C . ARG A 1 96 ?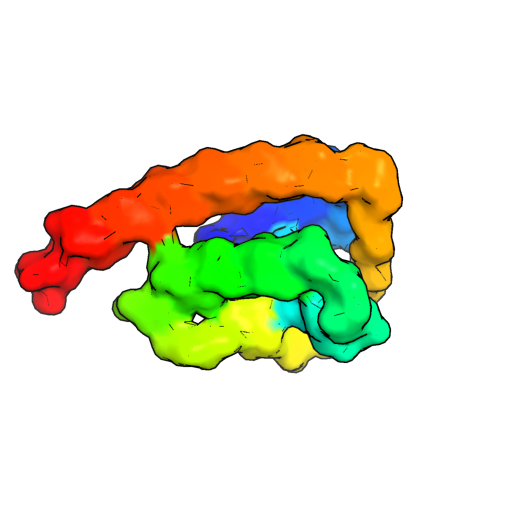 -18.334 7.083 5.804 1.00 83.19 96 ARG A C 1
ATOM 753 O O . ARG A 1 96 ? -18.957 7.328 6.826 1.00 83.19 96 ARG A O 1
ATOM 760 N N . VAL A 1 97 ? -18.712 7.506 4.601 1.00 81.50 97 VAL A N 1
ATOM 761 C CA . VAL A 1 97 ? -19.901 8.338 4.371 1.00 81.50 97 VAL A CA 1
ATOM 762 C C . VAL A 1 97 ? -21.111 7.499 3.973 1.00 81.50 97 VAL A C 1
ATOM 764 O O . VAL A 1 97 ? -22.211 7.786 4.430 1.00 81.50 97 VAL A O 1
ATOM 767 N N . LEU A 1 98 ? -20.932 6.448 3.164 1.00 69.44 98 LEU A N 1
ATOM 768 C CA . LEU A 1 98 ? -22.048 5.618 2.684 1.00 69.44 98 LEU A CA 1
ATOM 769 C C . LEU A 1 98 ? -22.333 4.412 3.581 1.00 69.44 98 LEU A C 1
ATOM 771 O O . LEU A 1 98 ? -23.478 3.983 3.685 1.00 69.44 98 LEU A O 1
ATO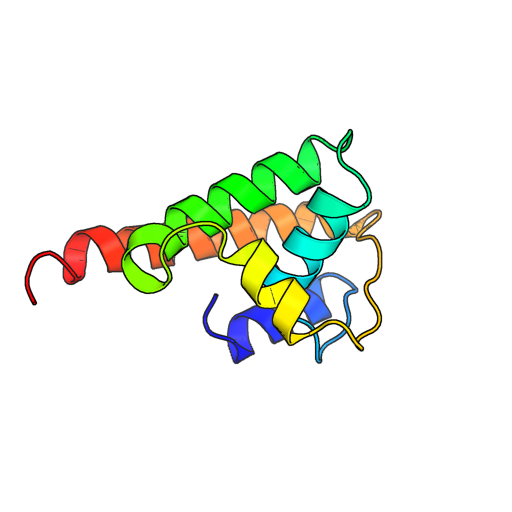M 775 N N . LYS A 1 99 ? -21.307 3.869 4.244 1.00 59.50 99 LYS A N 1
ATOM 776 C CA . LYS A 1 99 ? -21.436 2.668 5.078 1.00 59.50 99 LYS A CA 1
ATOM 777 C C . LYS A 1 99 ? -21.907 2.855 6.537 1.00 59.50 99 LYS A C 1
ATOM 779 O O . LYS A 1 99 ? -22.232 1.831 7.121 1.00 59.50 99 LYS A O 1
ATOM 784 N N . PRO A 1 100 ? -22.010 4.051 7.163 1.00 55.94 100 PRO A N 1
ATOM 785 C CA . PRO A 1 100 ? -22.585 4.147 8.510 1.00 55.94 100 PRO A CA 1
ATOM 786 C C . PRO A 1 100 ? -24.117 3.948 8.538 1.00 55.94 100 PRO A C 1
ATOM 788 O O . PRO A 1 100 ? -24.714 4.066 9.602 1.00 55.94 100 PRO A O 1
ATOM 791 N N . PHE A 1 101 ? -24.752 3.665 7.392 1.00 52.16 101 PHE A N 1
ATOM 792 C CA . PHE A 1 101 ? -26.207 3.555 7.222 1.00 52.16 101 PHE A CA 1
ATOM 793 C C . PHE A 1 101 ? -26.713 2.137 6.876 1.00 52.16 101 PHE A C 1
ATOM 795 O O . PHE A 1 101 ? -27.877 2.003 6.502 1.00 52.16 101 PHE A O 1
ATOM 802 N N . TYR A 1 102 ? -25.870 1.102 6.987 1.00 49.97 102 TYR A N 1
ATOM 803 C CA . TYR A 1 102 ? -26.254 -0.312 6.835 1.00 49.97 102 TYR A CA 1
ATOM 804 C C . TYR A 1 102 ? -25.880 -1.121 8.073 1.00 49.97 102 TYR A C 1
ATOM 806 O O . TYR A 1 102 ? -24.745 -0.929 8.568 1.00 49.97 102 TYR A O 1
#

Mean predicted aligned error: 5.52 Å

Foldseek 3Di:
DPQQLQLVLQVVLVWHSNAGLLLLLLVCCVVVVVPPLSVVLQVLQQLLCCLPPNGRSSVVSVVVVVPDDHDDSVVSSVSSVVCSVVVSVVSSCCCVVVVVPD

pLDDT: mean 84.4, std 9.63, range [49.97, 94.81]